Protein AF-A0A7C1RCV5-F1 (afdb_monomer_lite)

pLDDT: mean 73.33, std 17.24, range [46.25, 96.81]

Sequence (145 aa):
MVYKKYIKRGGKLYGPYYYKSIKQNGKVITEYVGPCKETKSMKKKSSLKKFFKTFFISLPIIVLVIALFSLPLNQINEKQDNQNSNLGLIINNLKKKIIKVEVLGLDITQFWEQKPPEDRVIDTLVEQCTVAYYQGCGGAEAILD

Secondary structure (DSSP, 8-state):
-EEEEEEEETTEEEEEEEEEEEEETTEEEEEE------TT------THHHHHHHHHHHHHHHHHHHHHHTS--TTSSTTSHHHHHHHHHHHHHHHHHHHHHHTTT--GGGGS-----SSSSHHHHHHHHHHHHHSS---------

Structure (mmCIF, N/CA/C/O backbone):
data_AF-A0A7C1RCV5-F1
#
_entry.id   AF-A0A7C1RCV5-F1
#
loop_
_atom_site.group_PDB
_atom_site.id
_atom_site.type_symbol
_atom_site.label_atom_id
_atom_site.label_alt_id
_atom_site.label_comp_id
_atom_site.label_asym_id
_atom_site.label_entity_id
_atom_site.label_seq_id
_atom_site.pdbx_PDB_ins_code
_atom_site.Cartn_x
_atom_site.Cartn_y
_atom_site.Cartn_z
_atom_site.occupancy
_atom_site.B_iso_or_equiv
_atom_site.auth_seq_id
_atom_site.auth_comp_id
_atom_site.auth_asym_id
_atom_site.auth_atom_id
_atom_site.pdbx_PDB_model_num
ATOM 1 N N . MET A 1 1 ? -8.242 -5.953 33.760 1.00 84.69 1 MET A N 1
ATOM 2 C CA . MET A 1 1 ? -7.862 -5.902 32.331 1.00 84.69 1 MET A CA 1
ATOM 3 C C . MET A 1 1 ? -9.005 -5.285 31.534 1.00 84.69 1 MET A C 1
ATOM 5 O O . MET A 1 1 ? -10.156 -5.586 31.840 1.00 84.69 1 MET A O 1
ATOM 9 N N . VAL A 1 2 ? -8.701 -4.400 30.582 1.00 89.31 2 VAL A N 1
ATOM 10 C CA . VAL A 1 2 ? -9.689 -3.819 29.655 1.00 89.31 2 VAL A CA 1
ATOM 11 C C . VAL A 1 2 ? -9.604 -4.576 28.333 1.00 89.31 2 VAL A C 1
ATOM 13 O O . VAL A 1 2 ? -8.499 -4.834 27.861 1.00 89.31 2 VAL A O 1
ATOM 16 N N . TYR A 1 3 ? -10.738 -4.939 27.739 1.00 91.12 3 TYR A N 1
ATOM 17 C CA . TYR A 1 3 ? -10.786 -5.644 26.457 1.00 91.12 3 TYR A CA 1
ATOM 18 C C . TYR A 1 3 ? -11.753 -4.972 25.479 1.00 91.12 3 TYR A C 1
ATOM 20 O O . TYR A 1 3 ? -12.715 -4.311 25.881 1.00 91.12 3 TYR A O 1
ATOM 28 N N . LYS A 1 4 ? -11.475 -5.138 24.179 1.00 92.25 4 LYS A N 1
ATOM 29 C CA . LYS A 1 4 ? -12.319 -4.625 23.094 1.00 92.25 4 LYS A CA 1
ATOM 30 C C . LYS A 1 4 ? -13.428 -5.624 22.791 1.00 92.25 4 LYS A C 1
ATOM 32 O O . LYS A 1 4 ? -13.167 -6.812 22.621 1.00 92.25 4 LYS A O 1
ATOM 37 N N . LYS A 1 5 ? -14.652 -5.131 22.655 1.00 92.00 5 LYS A N 1
ATOM 38 C CA . LYS A 1 5 ? -15.814 -5.897 22.210 1.00 92.00 5 LYS A CA 1
ATOM 39 C C . LYS A 1 5 ? -16.391 -5.251 20.958 1.00 92.00 5 LYS A C 1
ATOM 41 O O . LYS A 1 5 ? -16.586 -4.037 20.914 1.00 92.00 5 LYS A O 1
ATOM 46 N N . TYR A 1 6 ? -16.680 -6.073 19.958 1.00 93.62 6 TYR A N 1
ATOM 47 C CA . TYR A 1 6 ? -17.400 -5.669 18.756 1.00 93.62 6 TYR A CA 1
ATOM 48 C C . TYR A 1 6 ? -18.761 -6.352 18.736 1.00 93.62 6 TYR A C 1
ATOM 50 O O . TYR A 1 6 ? -18.897 -7.495 19.173 1.00 93.62 6 TYR A O 1
ATOM 58 N N . ILE A 1 7 ? -19.772 -5.651 18.240 1.00 93.25 7 ILE A N 1
ATOM 59 C CA . ILE A 1 7 ? -21.150 -6.133 18.196 1.00 93.25 7 ILE A CA 1
ATOM 60 C C . ILE A 1 7 ? -21.607 -6.109 16.741 1.00 93.25 7 ILE A C 1
ATOM 62 O O . ILE A 1 7 ? -21.482 -5.087 16.073 1.00 93.25 7 ILE A O 1
ATOM 66 N N . LYS A 1 8 ? -22.149 -7.222 16.240 1.00 95.81 8 LYS A N 1
ATOM 67 C CA . LYS A 1 8 ? -22.782 -7.272 14.915 1.00 95.81 8 LYS A CA 1
ATOM 68 C C . LYS A 1 8 ? -24.280 -7.004 15.055 1.00 95.81 8 LYS A C 1
ATOM 70 O O . LYS A 1 8 ? -24.942 -7.678 15.839 1.00 95.81 8 LYS A O 1
ATOM 75 N N . ARG A 1 9 ? -24.818 -6.037 14.308 1.00 95.06 9 ARG A N 1
ATOM 76 C CA . ARG A 1 9 ? -26.266 -5.761 14.220 1.00 95.06 9 ARG A CA 1
ATOM 77 C C . ARG A 1 9 ? -26.640 -5.503 12.764 1.00 95.06 9 ARG A C 1
ATOM 79 O O . ARG A 1 9 ? -25.971 -4.720 12.099 1.00 95.06 9 ARG A O 1
ATOM 86 N N . GLY A 1 10 ? -27.662 -6.188 12.250 1.00 94.38 10 GLY A N 1
ATOM 87 C CA . GLY A 1 10 ? -28.110 -6.019 10.857 1.00 94.38 10 GLY A CA 1
ATOM 88 C C . GLY A 1 10 ? -26.995 -6.197 9.816 1.00 94.38 10 GLY A C 1
ATOM 89 O O . GLY A 1 10 ? -26.899 -5.417 8.876 1.00 94.38 10 GLY A O 1
ATOM 90 N N . GLY A 1 11 ? -26.076 -7.143 10.039 1.00 96.00 11 GLY A N 1
ATOM 91 C CA . GLY A 1 11 ? -24.938 -7.398 9.144 1.00 96.00 11 GLY A CA 1
ATOM 92 C C . GLY A 1 11 ? -23.765 -6.410 9.248 1.00 96.00 11 GLY A C 1
ATOM 93 O O . GLY A 1 11 ? -22.720 -6.658 8.653 1.00 96.00 11 GLY A O 1
ATOM 94 N N . LYS A 1 12 ? -23.875 -5.328 10.031 1.00 93.75 12 LYS A N 1
ATOM 95 C CA . LYS A 1 12 ? -22.796 -4.344 10.231 1.00 93.75 12 LYS A CA 1
ATOM 96 C C . LYS A 1 12 ? -22.076 -4.565 11.565 1.00 93.75 12 LYS A C 1
ATOM 98 O O . LYS A 1 12 ? -22.702 -4.930 12.562 1.00 93.75 12 LYS A O 1
ATOM 103 N N . LEU A 1 13 ? -20.756 -4.356 11.581 1.00 92.38 13 LEU A N 1
ATOM 104 C CA . LEU A 1 13 ? -19.905 -4.454 12.774 1.00 92.38 13 LEU A CA 1
ATOM 105 C C . LEU A 1 13 ? -19.802 -3.084 13.465 1.00 92.38 13 LEU A C 1
ATOM 107 O O . LEU A 1 13 ? -19.378 -2.113 12.843 1.00 92.38 13 LEU A O 1
ATOM 111 N N . TYR A 1 14 ? -20.157 -3.020 14.748 1.00 90.19 14 TYR A N 1
ATOM 112 C CA . TYR A 1 14 ? -20.124 -1.821 15.590 1.00 90.19 14 TYR A CA 1
ATOM 113 C C . TYR A 1 14 ? -19.103 -1.983 16.722 1.00 90.19 14 TYR A C 1
ATOM 115 O O . TYR A 1 14 ? -18.988 -3.057 17.317 1.00 90.19 14 TYR A O 1
ATOM 123 N N . GLY A 1 15 ? -18.371 -0.914 17.032 1.00 86.75 15 GLY A N 1
ATOM 124 C CA . GLY A 1 15 ? -17.299 -0.894 18.031 1.00 86.75 15 GLY A CA 1
ATOM 125 C C . GLY A 1 15 ? -16.067 -0.134 17.522 1.00 86.75 15 GLY A C 1
ATOM 126 O O . GLY A 1 15 ? -16.138 0.475 16.451 1.00 86.75 15 GLY A O 1
ATOM 127 N N . PRO A 1 16 ? -14.936 -0.169 18.248 1.00 90.62 16 PRO A N 1
ATOM 128 C CA . PRO A 1 16 ? -14.674 -0.950 19.464 1.00 90.62 16 PRO A CA 1
ATOM 129 C C . PRO A 1 16 ? -15.337 -0.374 20.727 1.00 90.62 16 PRO A C 1
ATOM 131 O O . PRO A 1 16 ? -15.259 0.823 20.989 1.00 90.62 16 PRO A O 1
ATOM 134 N N . TYR A 1 17 ? -15.945 -1.243 21.540 1.00 91.56 17 TYR A N 1
ATOM 135 C CA . TYR A 1 17 ? -16.390 -0.915 22.900 1.00 91.56 17 TYR A CA 1
ATOM 136 C C . TYR A 1 17 ? -15.389 -1.454 23.920 1.00 91.56 17 TYR A C 1
ATOM 138 O O . TYR A 1 17 ? -14.929 -2.588 23.783 1.00 91.56 17 TYR A O 1
ATOM 146 N N . TYR A 1 18 ? -15.081 -0.677 24.955 1.00 92.31 18 TYR A N 1
ATOM 147 C CA . TYR A 1 18 ? -14.127 -1.071 25.991 1.00 92.31 18 TYR A CA 1
ATOM 148 C C . TYR A 1 18 ? -14.871 -1.509 27.238 1.00 92.31 18 TYR A C 1
ATOM 150 O O . TYR A 1 18 ? -15.665 -0.751 27.794 1.00 92.31 18 TYR A O 1
ATOM 158 N N . TYR A 1 19 ? -14.587 -2.728 27.680 1.00 94.12 19 TYR A N 1
ATOM 159 C CA . TYR A 1 19 ? -15.125 -3.278 28.916 1.00 94.12 19 TYR A CA 1
ATOM 160 C C . TYR A 1 19 ? -13.993 -3.629 29.870 1.00 94.12 19 TYR A C 1
ATOM 162 O O . TYR A 1 19 ? -12.938 -4.102 29.445 1.00 94.12 19 TYR A O 1
ATOM 170 N N . LYS A 1 20 ? -14.220 -3.415 31.165 1.00 94.44 20 LYS A N 1
ATOM 171 C CA . LYS A 1 20 ? -13.308 -3.791 32.246 1.00 94.44 20 LYS A CA 1
ATOM 172 C C . LYS A 1 20 ? -13.993 -4.794 33.159 1.00 94.44 20 LYS A C 1
ATOM 174 O O . LYS A 1 20 ? -15.149 -4.613 33.527 1.00 94.44 20 LYS A O 1
ATOM 179 N N . SER A 1 21 ? -13.265 -5.835 33.541 1.00 94.94 21 SER A N 1
ATOM 180 C CA . SER A 1 21 ? -13.721 -6.803 34.543 1.00 94.94 21 SER A CA 1
ATOM 181 C C . SER A 1 21 ? -13.265 -6.352 35.933 1.00 94.94 21 SER A C 1
ATOM 183 O O . SER A 1 21 ? -12.066 -6.130 36.134 1.00 94.94 21 SER A O 1
ATOM 185 N N . ILE A 1 22 ? -14.203 -6.211 36.872 1.00 94.88 22 ILE A N 1
ATOM 186 C CA . ILE A 1 22 ? -13.969 -5.777 38.260 1.00 94.88 22 ILE A CA 1
ATOM 187 C C . ILE A 1 22 ? -14.605 -6.802 39.205 1.00 94.88 22 ILE A C 1
ATOM 189 O O . ILE A 1 22 ? -15.684 -7.316 38.920 1.00 94.88 22 ILE A O 1
ATOM 193 N N . LYS A 1 23 ? -13.939 -7.130 40.318 1.00 96.00 23 LYS A N 1
ATOM 194 C CA . LYS A 1 23 ? -14.501 -7.985 41.373 1.00 96.00 23 LYS A CA 1
ATOM 195 C C . LYS A 1 23 ? -15.047 -7.091 42.485 1.00 96.00 23 LYS A C 1
ATOM 197 O O . LYS A 1 23 ? -14.272 -6.382 43.117 1.00 96.00 23 LYS A O 1
ATOM 202 N N . GLN A 1 24 ? -16.354 -7.128 42.718 1.00 94.94 24 GLN A N 1
ATOM 203 C CA . GLN A 1 24 ? -17.027 -6.373 43.776 1.00 94.94 24 GLN A CA 1
ATOM 204 C C . GLN A 1 24 ? -17.891 -7.343 44.585 1.00 94.94 24 GLN A C 1
ATOM 206 O O . GLN A 1 24 ? -18.675 -8.099 44.014 1.00 94.94 24 GLN A O 1
ATOM 211 N N . ASN A 1 25 ? -17.709 -7.370 45.908 1.00 95.75 25 ASN A N 1
ATOM 212 C CA . ASN A 1 25 ? -18.448 -8.251 46.826 1.00 95.75 25 ASN A CA 1
ATOM 213 C C . ASN A 1 25 ? -18.401 -9.741 46.426 1.00 95.75 25 ASN A C 1
ATOM 215 O O . ASN A 1 25 ? -19.415 -10.430 46.405 1.00 95.75 25 ASN A O 1
ATOM 219 N N . GLY A 1 26 ? -17.227 -10.234 46.020 1.00 96.69 26 GLY A N 1
ATOM 220 C CA . GLY A 1 26 ? -17.046 -11.631 45.599 1.00 96.69 26 GLY A CA 1
ATOM 221 C C . GLY A 1 26 ? -17.539 -11.959 44.184 1.00 96.69 26 GLY A C 1
ATOM 222 O O . GLY A 1 26 ? -17.164 -13.002 43.653 1.00 96.69 26 GLY A O 1
ATOM 223 N N . LYS A 1 27 ? -18.283 -11.060 43.527 1.00 95.19 27 LYS A N 1
ATOM 224 C CA . LYS A 1 27 ? -18.819 -11.245 42.172 1.00 95.19 27 LYS A CA 1
ATOM 225 C C . LYS A 1 27 ? -17.976 -10.511 41.128 1.00 95.19 27 LYS A C 1
ATOM 227 O O . LYS A 1 27 ? -17.524 -9.392 41.359 1.00 95.19 27 LYS A O 1
ATOM 232 N N . VAL A 1 28 ? -17.771 -11.130 39.965 1.00 95.62 28 VAL A N 1
ATOM 233 C CA . VAL A 1 28 ? -17.122 -10.486 38.810 1.00 95.62 28 VAL A CA 1
ATOM 234 C C . VAL A 1 28 ? -18.180 -9.756 37.984 1.00 95.62 28 VAL A C 1
ATOM 236 O O . VAL A 1 28 ? -19.167 -10.358 37.567 1.00 95.62 28 VAL A O 1
ATOM 239 N N . ILE A 1 29 ? -17.972 -8.462 37.751 1.00 95.69 29 ILE A N 1
ATOM 240 C CA . ILE A 1 29 ? -18.868 -7.575 37.004 1.00 95.69 29 ILE A CA 1
ATOM 241 C C . ILE A 1 29 ? -18.092 -6.969 35.829 1.00 95.69 29 ILE A C 1
ATOM 243 O O . ILE A 1 29 ? -16.905 -6.656 35.945 1.00 95.69 29 ILE A O 1
ATOM 247 N N . THR A 1 30 ? -18.756 -6.821 34.682 1.00 94.12 30 THR A N 1
ATOM 248 C CA . THR A 1 30 ? -18.215 -6.124 33.509 1.00 94.12 30 THR A CA 1
ATOM 249 C C . THR A 1 30 ? -18.760 -4.706 33.440 1.00 94.12 30 THR A C 1
ATOM 251 O O . THR A 1 30 ? -19.965 -4.519 33.283 1.00 94.12 30 THR A O 1
ATOM 254 N N . GLU A 1 31 ? -17.875 -3.722 33.497 1.00 94.69 31 GLU A N 1
ATOM 255 C CA . GLU A 1 31 ? -18.213 -2.304 33.414 1.00 94.69 31 GLU A CA 1
ATOM 256 C C . GLU A 1 31 ? -17.811 -1.739 32.048 1.00 94.69 31 GLU A C 1
ATOM 258 O O . GLU A 1 31 ? -16.739 -2.059 31.523 1.00 94.69 31 GLU A O 1
ATOM 263 N N . TYR A 1 32 ? -18.675 -0.912 31.456 1.00 93.81 32 TYR A N 1
ATOM 264 C CA . TYR A 1 32 ? -18.357 -0.184 30.230 1.00 93.81 32 TYR A CA 1
ATOM 265 C C . TYR A 1 32 ? -17.502 1.038 30.563 1.00 93.81 32 TYR A C 1
ATOM 267 O O . TYR A 1 32 ? -17.927 1.917 31.302 1.00 93.81 32 TYR A O 1
ATOM 275 N N . VAL A 1 33 ? -16.305 1.107 29.983 1.00 89.44 33 VAL A N 1
ATOM 276 C CA . VAL A 1 33 ? -15.285 2.114 30.332 1.00 89.44 33 VAL A CA 1
ATOM 277 C C . VAL A 1 33 ? -15.385 3.368 29.449 1.00 89.44 33 VAL A C 1
ATOM 279 O O . VAL A 1 33 ? -14.524 4.242 29.484 1.00 89.44 33 VAL A 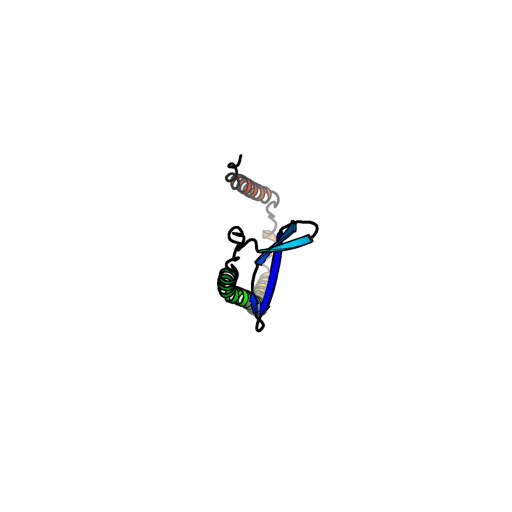O 1
ATOM 282 N N . GLY A 1 34 ? -16.427 3.461 28.621 1.00 85.88 34 GLY A N 1
ATOM 283 C CA . GLY A 1 34 ? -16.562 4.522 27.632 1.00 85.88 34 GLY A CA 1
ATOM 284 C C . GLY A 1 34 ? -15.727 4.283 26.369 1.00 85.88 34 GLY A C 1
ATOM 285 O O . GLY A 1 34 ? -15.027 3.271 26.233 1.00 85.88 34 GLY A O 1
ATOM 286 N N . PRO A 1 35 ? -15.808 5.210 25.401 1.00 79.62 35 PRO A N 1
ATOM 287 C CA . PRO A 1 35 ? -14.897 5.219 24.274 1.00 79.62 35 PRO A CA 1
ATOM 288 C C . PRO A 1 35 ? -13.504 5.532 24.814 1.00 79.62 35 PRO A C 1
ATOM 290 O O . PRO A 1 35 ? -13.216 6.663 25.212 1.00 79.62 35 PRO A O 1
ATOM 293 N N . CYS A 1 36 ? -12.621 4.534 24.833 1.00 68.44 36 CYS A N 1
ATOM 294 C CA . CYS A 1 36 ? -11.212 4.813 25.033 1.00 68.44 36 CYS A CA 1
ATOM 295 C C . CYS A 1 36 ? -10.833 5.792 23.918 1.00 68.44 36 CYS A C 1
ATOM 297 O O . CYS A 1 36 ? -11.098 5.509 22.745 1.00 68.44 36 CYS A O 1
ATOM 299 N N . LYS A 1 37 ? -10.274 6.959 24.269 1.00 63.47 37 LYS A N 1
ATOM 300 C CA . LYS A 1 37 ? -9.601 7.832 23.302 1.00 63.47 37 LYS A CA 1
ATOM 301 C C . LYS A 1 37 ? -8.396 7.046 22.797 1.00 63.47 37 LYS A C 1
ATOM 303 O O . LYS A 1 37 ? -7.275 7.271 23.235 1.00 63.47 37 LYS A O 1
ATOM 308 N N . GLU A 1 38 ? -8.633 6.059 21.939 1.00 58.78 38 GLU A N 1
ATOM 309 C CA . GLU A 1 38 ? -7.583 5.456 21.152 1.00 58.78 38 GLU A CA 1
ATOM 310 C C . GLU A 1 38 ? -6.949 6.613 20.414 1.00 58.78 38 GLU A C 1
ATOM 312 O O . GLU A 1 38 ? -7.602 7.300 19.626 1.00 58.78 38 GLU A O 1
ATOM 317 N N . THR A 1 39 ? -5.704 6.868 20.792 1.00 51.53 39 THR A N 1
ATOM 318 C CA . THR A 1 39 ? -4.718 7.706 20.136 1.00 51.53 39 THR A CA 1
ATOM 319 C C . THR A 1 39 ? -4.907 7.622 18.637 1.00 51.53 39 THR A C 1
ATOM 321 O O . THR A 1 39 ? -4.354 6.720 18.024 1.00 51.53 39 THR A O 1
ATOM 324 N N . LYS A 1 40 ? -5.763 8.513 18.098 1.00 52.88 40 LYS A N 1
ATOM 325 C CA . LYS A 1 40 ? -6.197 8.617 16.697 1.00 52.88 40 LYS A CA 1
ATOM 326 C C . LYS A 1 40 ? -5.736 7.396 15.922 1.00 52.88 40 LYS A C 1
ATOM 328 O O . LYS A 1 40 ? -4.740 7.502 15.204 1.00 52.88 40 LYS A O 1
ATOM 333 N N . SER A 1 41 ? -6.367 6.239 16.181 1.00 49.75 41 SER A N 1
ATOM 334 C CA . SER A 1 41 ? -5.966 4.993 15.537 1.00 49.75 41 SER A CA 1
ATOM 335 C C . SER A 1 41 ? -5.898 5.338 14.072 1.00 49.75 41 SER A C 1
ATOM 337 O O . SER A 1 41 ? -6.854 5.897 13.523 1.00 49.75 41 SER A O 1
ATOM 339 N N . MET A 1 42 ? -4.681 5.242 13.536 1.00 51.81 42 MET A N 1
ATOM 340 C CA . MET A 1 42 ? -4.340 5.793 12.245 1.00 51.81 42 MET A CA 1
ATOM 341 C C . MET A 1 42 ? -5.353 5.197 11.282 1.00 51.81 42 MET A C 1
ATOM 343 O O . MET A 1 42 ? -5.219 4.048 10.866 1.00 51.81 42 MET A O 1
ATOM 347 N N . LYS A 1 43 ? -6.401 5.959 10.940 1.00 54.25 43 LYS A N 1
ATOM 348 C CA . LYS A 1 43 ? -7.117 5.775 9.693 1.00 54.25 43 LYS A CA 1
ATOM 349 C C . LYS A 1 43 ? -5.986 5.939 8.711 1.00 54.25 43 LYS A C 1
ATOM 351 O O . LYS A 1 43 ? -5.575 7.070 8.452 1.00 54.25 43 LYS A O 1
ATOM 356 N N . LYS A 1 44 ? -5.387 4.815 8.315 1.00 55.97 44 LYS A N 1
ATOM 357 C CA . LYS A 1 44 ? -4.321 4.716 7.335 1.00 55.97 44 LYS A CA 1
ATOM 358 C C . LYS A 1 44 ? -5.010 5.242 6.089 1.00 55.97 44 LYS A C 1
ATOM 360 O O . LYS A 1 44 ? -5.702 4.500 5.402 1.00 55.97 44 LYS A O 1
ATOM 365 N N . LYS A 1 45 ? -5.015 6.575 5.947 1.00 56.44 45 LYS A N 1
ATOM 366 C CA . LYS A 1 45 ? -5.682 7.325 4.888 1.00 56.44 45 LYS A CA 1
ATOM 367 C C . LYS A 1 45 ? -5.048 6.742 3.654 1.00 56.44 45 LYS A C 1
ATOM 369 O O . LYS A 1 45 ? -3.858 6.944 3.434 1.00 56.44 45 LYS A O 1
ATOM 374 N N . SER A 1 46 ? -5.814 5.881 3.003 1.00 58.97 46 SER A N 1
ATOM 375 C CA . SER A 1 46 ? -5.316 4.847 2.118 1.00 58.97 46 SER A CA 1
ATOM 376 C C . SER A 1 46 ? -4.397 5.484 1.083 1.00 58.97 46 SER A C 1
ATOM 378 O O . SER A 1 46 ? -4.861 6.121 0.132 1.00 58.97 46 SER A O 1
ATOM 380 N N . SER A 1 47 ? -3.088 5.315 1.280 1.00 61.62 47 SER A N 1
ATOM 381 C CA . SER A 1 47 ? -2.048 5.739 0.341 1.00 61.62 47 SER A CA 1
ATOM 382 C C . SER A 1 47 ? -2.203 5.053 -1.019 1.00 61.62 47 SER A C 1
ATOM 384 O O . SER A 1 47 ? -1.611 5.497 -1.995 1.00 61.62 47 SER A O 1
ATOM 386 N N . LEU A 1 48 ? -3.085 4.051 -1.107 1.00 67.75 48 LEU A N 1
ATOM 387 C CA . LEU A 1 48 ? -3.594 3.444 -2.332 1.00 67.75 48 LEU A CA 1
ATOM 388 C C . LEU A 1 48 ? -3.974 4.469 -3.406 1.00 67.75 48 LEU A C 1
ATOM 390 O O . LEU A 1 48 ? -3.598 4.280 -4.554 1.00 67.75 48 LEU A O 1
ATOM 394 N N . LYS A 1 49 ? -4.619 5.598 -3.068 1.00 71.06 49 LYS A N 1
ATOM 395 C CA . LYS A 1 49 ? -4.961 6.612 -4.090 1.00 71.06 49 LYS A CA 1
ATOM 396 C C . LYS A 1 49 ? -3.728 7.239 -4.754 1.00 71.06 49 LYS A C 1
ATOM 398 O O . LYS A 1 49 ? -3.792 7.598 -5.925 1.00 71.06 49 LYS A O 1
ATOM 403 N N . LYS A 1 50 ? -2.611 7.361 -4.027 1.00 76.31 50 LYS A N 1
ATOM 404 C CA . LYS A 1 50 ? -1.343 7.843 -4.596 1.00 76.31 50 LYS A CA 1
ATOM 405 C C . LYS A 1 50 ? -0.688 6.765 -5.462 1.00 76.31 50 LYS A C 1
ATOM 407 O O . LYS A 1 50 ? -0.188 7.090 -6.529 1.00 76.31 50 LYS A O 1
ATOM 412 N N . PHE A 1 51 ? -0.781 5.506 -5.035 1.00 76.94 51 PHE A N 1
ATOM 413 C CA . PHE A 1 51 ? -0.230 4.354 -5.752 1.00 76.94 51 PHE A CA 1
ATOM 414 C C . PHE A 1 51 ? -0.910 4.122 -7.111 1.00 76.94 51 PHE A C 1
ATOM 416 O O . PHE A 1 51 ? -0.236 3.890 -8.110 1.00 76.94 51 PHE A O 1
ATOM 423 N N . PHE A 1 52 ? -2.238 4.273 -7.187 1.00 81.06 52 PHE A N 1
ATOM 424 C CA . PHE A 1 52 ? -2.951 4.177 -8.464 1.00 81.06 52 PHE A CA 1
ATOM 425 C C . PHE A 1 52 ? -2.576 5.315 -9.424 1.00 81.06 52 PHE A C 1
ATOM 427 O O . PHE A 1 52 ? -2.397 5.066 -10.611 1.00 81.06 52 PHE A O 1
ATOM 434 N N . LYS A 1 53 ? -2.381 6.549 -8.932 1.00 85.00 53 LYS A N 1
ATOM 435 C CA . LYS A 1 53 ? -2.022 7.689 -9.794 1.00 85.00 53 LYS A CA 1
ATOM 436 C C . LYS A 1 53 ? -0.665 7.500 -10.483 1.00 85.00 53 LYS A C 1
ATOM 438 O O . LYS A 1 53 ? -0.542 7.825 -11.657 1.00 85.00 53 LYS A O 1
ATOM 443 N N . THR A 1 54 ? 0.333 6.966 -9.777 1.00 84.31 54 THR A N 1
ATOM 444 C CA . THR A 1 54 ? 1.656 6.691 -10.362 1.00 84.31 54 THR A CA 1
ATOM 445 C C . THR A 1 54 ? 1.622 5.518 -11.340 1.00 84.31 54 THR A C 1
ATOM 447 O O . THR A 1 54 ? 2.290 5.571 -12.366 1.00 84.31 54 THR A O 1
ATOM 450 N N . PHE A 1 55 ? 0.796 4.503 -11.073 1.00 88.38 55 PHE A N 1
ATOM 451 C CA . PHE A 1 55 ? 0.695 3.306 -11.913 1.00 88.38 55 PHE A CA 1
ATOM 452 C C . PHE A 1 55 ? 0.103 3.591 -13.305 1.00 88.38 55 PHE A C 1
ATOM 454 O O . PHE A 1 55 ? 0.595 3.076 -14.306 1.00 88.38 55 PHE A O 1
ATOM 461 N N . PHE A 1 56 ? -0.910 4.461 -13.397 1.00 90.44 56 PHE A N 1
ATOM 462 C CA . PHE A 1 56 ? -1.496 4.844 -14.690 1.00 90.44 56 PHE A CA 1
ATOM 463 C C . PHE A 1 56 ? -0.558 5.694 -15.558 1.00 90.44 56 PHE A C 1
ATOM 465 O O . PHE A 1 56 ? -0.661 5.650 -16.780 1.00 90.44 56 PHE A O 1
ATOM 472 N N . ILE A 1 57 ? 0.369 6.437 -14.946 1.00 92.88 57 ILE A N 1
ATOM 473 C CA . ILE A 1 57 ? 1.355 7.248 -15.676 1.00 92.88 57 ILE A CA 1
ATOM 474 C C . ILE A 1 57 ? 2.477 6.368 -16.246 1.00 92.88 57 ILE A C 1
ATOM 476 O O . ILE A 1 57 ? 2.953 6.627 -17.347 1.00 92.88 57 ILE A O 1
ATOM 480 N N . SER A 1 58 ? 2.888 5.313 -15.534 1.00 91.94 58 SER A N 1
ATOM 481 C CA . SER A 1 58 ? 3.982 4.436 -15.976 1.00 91.94 58 SER A CA 1
ATOM 482 C C . SER A 1 58 ? 3.562 3.381 -17.006 1.00 91.94 58 SER A C 1
ATOM 484 O O . SER A 1 58 ? 4.394 2.936 -17.793 1.00 91.94 58 SER A O 1
ATOM 486 N N . LEU A 1 59 ? 2.287 2.979 -17.028 1.00 95.06 59 LEU A N 1
ATOM 487 C CA . LEU A 1 59 ? 1.765 1.951 -17.937 1.00 95.06 59 LEU A CA 1
ATOM 488 C C . LEU A 1 59 ? 2.046 2.216 -19.438 1.00 95.06 59 LEU A C 1
ATOM 490 O O . LEU A 1 59 ? 2.560 1.307 -20.090 1.00 95.06 59 LEU A O 1
ATOM 494 N N . PRO A 1 60 ? 1.781 3.413 -20.012 1.00 95.00 60 PRO A N 1
ATOM 495 C CA . PRO A 1 60 ? 2.040 3.656 -21.435 1.00 95.00 60 PRO A CA 1
ATOM 496 C C . PRO A 1 60 ? 3.532 3.616 -21.783 1.00 95.00 60 PRO A C 1
ATOM 498 O O . PRO A 1 60 ? 3.896 3.159 -22.862 1.00 95.00 60 PRO A O 1
ATOM 501 N N . ILE A 1 61 ? 4.399 4.038 -20.857 1.00 96.19 61 ILE A N 1
ATOM 502 C CA . ILE A 1 61 ? 5.855 4.025 -21.047 1.00 96.19 61 ILE A CA 1
ATOM 503 C C . ILE A 1 61 ? 6.354 2.580 -21.153 1.00 96.19 61 ILE A C 1
ATOM 505 O O . ILE A 1 61 ? 7.127 2.258 -22.048 1.00 96.19 61 ILE A O 1
ATOM 509 N N . ILE A 1 62 ? 5.865 1.692 -20.285 1.00 96.62 62 ILE A N 1
ATOM 510 C CA . ILE A 1 62 ? 6.231 0.270 -20.303 1.00 96.62 62 ILE A CA 1
ATOM 511 C C . ILE A 1 62 ? 5.775 -0.400 -21.605 1.00 96.62 62 ILE A C 1
ATOM 513 O O . ILE A 1 62 ? 6.552 -1.127 -22.221 1.00 96.62 62 ILE A O 1
ATOM 517 N N . VAL A 1 63 ? 4.548 -0.125 -22.059 1.00 96.81 63 VAL A N 1
ATOM 518 C CA . VAL A 1 63 ? 4.033 -0.660 -23.332 1.00 96.81 63 VAL A CA 1
ATOM 519 C C . VAL A 1 63 ? 4.873 -0.174 -24.515 1.00 96.81 63 VAL A C 1
ATOM 521 O O . VAL A 1 63 ? 5.191 -0.968 -25.397 1.00 96.81 63 VAL A O 1
ATOM 524 N N . LEU A 1 64 ? 5.286 1.097 -24.514 1.00 96.00 64 LEU A N 1
ATOM 525 C CA . LEU A 1 64 ? 6.139 1.659 -25.560 1.00 96.00 64 LEU A CA 1
ATOM 526 C C . LEU A 1 64 ? 7.510 0.968 -25.607 1.00 96.00 64 LEU A C 1
ATOM 528 O O . LEU A 1 64 ? 7.972 0.603 -26.683 1.00 96.00 64 LEU A O 1
ATOM 532 N N . VAL A 1 65 ? 8.139 0.737 -24.452 1.00 96.44 65 VAL A N 1
ATOM 533 C CA . VAL A 1 65 ? 9.435 0.041 -24.376 1.00 96.44 65 VAL A CA 1
ATOM 534 C C . VAL A 1 65 ? 9.319 -1.390 -24.904 1.00 96.44 65 VAL A C 1
ATOM 536 O O . VAL A 1 65 ? 10.142 -1.810 -25.711 1.00 96.44 65 VAL A O 1
ATOM 539 N N . ILE A 1 66 ? 8.272 -2.124 -24.517 1.00 96.25 66 ILE A N 1
ATOM 540 C CA . ILE A 1 66 ? 8.033 -3.488 -25.015 1.00 96.25 66 ILE A CA 1
ATOM 541 C C . ILE A 1 66 ? 7.796 -3.482 -26.531 1.00 96.25 66 ILE A C 1
ATOM 543 O O . ILE A 1 66 ? 8.332 -4.335 -27.238 1.00 96.25 66 ILE A O 1
ATOM 547 N N . ALA A 1 67 ? 7.037 -2.511 -27.046 1.00 95.44 67 ALA A N 1
ATOM 548 C CA . ALA A 1 67 ? 6.787 -2.374 -28.478 1.00 95.44 67 ALA A CA 1
ATOM 549 C C . ALA A 1 67 ? 8.079 -2.101 -29.264 1.00 95.44 67 ALA A C 1
ATOM 551 O O . ALA A 1 67 ? 8.295 -2.724 -30.299 1.00 95.44 67 ALA A O 1
ATOM 552 N N . LEU A 1 68 ? 8.963 -1.240 -28.747 1.00 92.25 68 LEU A N 1
ATOM 553 C CA . LEU A 1 68 ? 10.264 -0.948 -29.359 1.00 92.25 68 LEU A CA 1
ATOM 554 C C . LEU A 1 68 ? 11.179 -2.178 -29.399 1.00 92.25 68 LEU A C 1
ATOM 556 O O . LEU A 1 68 ? 11.848 -2.403 -30.402 1.00 92.25 68 LEU A O 1
ATOM 560 N N . PHE A 1 69 ? 11.171 -3.000 -28.347 1.00 92.88 69 PHE A N 1
ATOM 561 C CA . PHE A 1 69 ? 11.926 -4.258 -28.309 1.00 92.88 69 PHE A CA 1
ATOM 562 C C . PHE A 1 69 ? 11.331 -5.362 -29.189 1.00 92.88 69 PHE A C 1
ATOM 564 O O . PHE A 1 69 ? 12.048 -6.267 -29.606 1.00 92.88 69 PHE A O 1
ATOM 571 N N . SER A 1 70 ? 10.029 -5.301 -29.467 1.00 91.75 70 SER A N 1
ATOM 572 C CA . SER A 1 70 ? 9.338 -6.294 -30.296 1.00 91.75 70 SER A CA 1
ATOM 573 C C . SER A 1 70 ? 9.530 -6.058 -31.794 1.00 91.75 70 SER A C 1
ATOM 575 O O . SER A 1 70 ? 9.131 -6.906 -32.592 1.00 91.75 70 SER A O 1
ATOM 577 N N . LEU A 1 71 ? 10.118 -4.925 -32.199 1.00 87.38 71 LEU A N 1
ATOM 578 C CA . LEU A 1 71 ? 10.431 -4.680 -33.601 1.00 87.38 71 LEU A CA 1
ATOM 579 C C . LEU A 1 71 ? 11.564 -5.624 -34.030 1.00 87.38 71 LEU A C 1
ATOM 581 O O . LEU A 1 71 ? 12.672 -5.533 -33.496 1.00 87.38 71 LEU A O 1
ATOM 585 N N . PRO A 1 72 ? 11.323 -6.537 -34.988 1.00 79.31 72 PRO A N 1
ATOM 586 C CA . PRO A 1 72 ? 12.368 -7.419 -35.471 1.00 79.31 72 PRO A CA 1
ATOM 587 C C . PRO A 1 72 ? 13.443 -6.569 -36.152 1.00 79.31 72 PRO A C 1
ATOM 589 O O . PRO A 1 72 ? 13.178 -5.911 -37.158 1.00 79.31 72 PRO A O 1
ATOM 592 N N . LEU A 1 73 ? 14.676 -6.622 -35.641 1.00 73.12 73 LEU A N 1
ATOM 593 C CA . LEU A 1 73 ? 15.874 -5.979 -36.213 1.00 73.12 73 LEU A CA 1
ATOM 594 C C . LEU A 1 73 ? 16.295 -6.577 -37.574 1.00 73.12 73 LEU A C 1
ATOM 596 O O . LEU A 1 73 ? 17.448 -6.489 -37.985 1.00 73.12 73 LEU A O 1
ATOM 600 N N . ASN A 1 74 ? 15.368 -7.203 -38.293 1.00 66.69 74 ASN A N 1
ATOM 601 C CA . ASN A 1 74 ? 15.660 -8.086 -39.410 1.00 66.69 74 ASN A CA 1
ATOM 602 C C . ASN A 1 74 ? 15.760 -7.365 -40.766 1.00 66.69 74 ASN A C 1
ATOM 604 O O . ASN A 1 74 ? 15.717 -8.017 -41.800 1.00 66.69 74 ASN A O 1
ATOM 608 N N . GLN A 1 75 ? 15.873 -6.031 -40.784 1.00 67.00 75 GLN A N 1
ATOM 609 C CA . GLN A 1 75 ? 15.916 -5.239 -42.026 1.00 67.00 75 GLN A CA 1
ATOM 610 C C . GLN A 1 75 ? 17.265 -4.570 -42.325 1.00 67.00 75 GLN A C 1
ATOM 612 O O . GLN A 1 75 ? 17.385 -3.855 -43.315 1.00 67.00 75 GLN A O 1
ATOM 617 N N . ILE A 1 76 ? 18.301 -4.789 -41.510 1.00 66.94 76 ILE A N 1
ATOM 618 C CA . ILE A 1 76 ? 19.590 -4.099 -41.709 1.00 66.94 76 ILE A CA 1
ATOM 619 C C . ILE A 1 76 ? 20.521 -4.875 -42.664 1.00 66.94 76 ILE A C 1
ATOM 621 O O . ILE A 1 76 ? 21.425 -4.291 -43.255 1.00 66.94 76 ILE A O 1
ATOM 625 N N . ASN A 1 77 ? 20.268 -6.166 -42.900 1.00 60.75 77 ASN A N 1
ATOM 626 C CA . ASN A 1 77 ? 21.216 -7.021 -43.625 1.00 60.75 77 ASN A CA 1
ATOM 627 C C . ASN A 1 77 ? 21.051 -7.017 -45.155 1.00 60.75 77 ASN A C 1
ATOM 629 O O . ASN A 1 77 ? 21.980 -7.396 -45.853 1.00 60.75 77 ASN A O 1
ATOM 633 N N . GLU A 1 78 ? 19.928 -6.553 -45.708 1.00 67.06 78 GLU A N 1
ATOM 634 C CA . GLU A 1 78 ? 19.666 -6.703 -47.153 1.00 67.06 78 GLU A CA 1
ATOM 635 C C . GLU A 1 78 ? 20.358 -5.632 -48.022 1.00 67.06 78 GLU A C 1
ATOM 637 O O . GLU A 1 78 ? 20.523 -5.795 -49.229 1.00 67.06 78 GLU A O 1
ATOM 642 N N . LYS A 1 79 ? 20.817 -4.518 -47.433 1.00 58.53 79 LYS A N 1
ATOM 643 C CA . LYS A 1 79 ? 21.353 -3.388 -48.215 1.00 58.53 79 LYS A CA 1
ATOM 644 C C . LYS A 1 79 ? 22.867 -3.418 -48.456 1.00 58.53 79 LYS A C 1
ATOM 646 O O . LYS A 1 79 ? 23.341 -2.634 -49.278 1.00 58.53 79 LYS A O 1
ATOM 651 N N . GLN A 1 80 ? 23.625 -4.293 -47.788 1.00 59.41 80 GLN A N 1
ATOM 652 C CA . GLN A 1 80 ? 25.081 -4.378 -47.992 1.00 59.41 80 GLN A CA 1
ATOM 653 C C . GLN A 1 80 ? 25.490 -5.198 -49.223 1.00 59.41 80 GLN A C 1
ATOM 655 O O . GLN A 1 80 ? 26.517 -4.901 -49.835 1.00 59.41 80 GLN A O 1
ATOM 660 N N . ASP A 1 81 ? 24.662 -6.137 -49.681 1.00 58.56 81 ASP A N 1
ATOM 661 C CA . ASP A 1 81 ? 25.035 -7.009 -50.802 1.00 58.56 81 ASP A CA 1
ATOM 662 C C . ASP A 1 81 ? 25.086 -6.272 -52.151 1.00 58.56 81 ASP A C 1
ATOM 664 O O . ASP A 1 81 ? 25.853 -6.634 -53.045 1.00 58.56 81 ASP A O 1
ATOM 668 N N . ASN A 1 82 ? 24.347 -5.165 -52.285 1.00 59.59 82 ASN A N 1
ATOM 669 C CA . ASN A 1 82 ? 24.275 -4.414 -53.539 1.00 59.59 82 ASN A CA 1
ATOM 670 C C . ASN A 1 82 ? 25.413 -3.387 -53.725 1.00 59.59 82 ASN A C 1
ATOM 672 O O . ASN A 1 82 ? 25.643 -2.914 -54.837 1.00 59.59 82 ASN A O 1
ATOM 676 N N . GLN A 1 83 ? 26.158 -3.044 -52.666 1.00 59.97 83 GLN A N 1
ATOM 677 C CA . GLN A 1 83 ? 27.393 -2.254 -52.810 1.00 59.97 83 GLN A CA 1
ATOM 678 C C . GLN A 1 83 ? 28.615 -3.136 -53.104 1.00 59.97 83 GLN A C 1
ATOM 680 O O . GLN A 1 83 ? 29.509 -2.719 -53.843 1.00 59.97 83 GLN A O 1
ATOM 685 N N . ASN A 1 84 ? 28.618 -4.382 -52.624 1.00 59.28 84 ASN A N 1
ATOM 686 C CA . ASN A 1 84 ? 29.717 -5.324 -52.843 1.00 59.28 84 ASN A CA 1
ATOM 687 C C . ASN A 1 84 ? 29.798 -5.834 -54.297 1.00 59.28 84 ASN A C 1
ATOM 689 O O . ASN A 1 84 ? 30.887 -6.134 -54.791 1.00 59.28 84 ASN A O 1
ATOM 693 N N . SER A 1 85 ? 28.677 -5.862 -55.027 1.00 66.94 85 SER A N 1
ATOM 694 C CA . SER A 1 85 ? 28.631 -6.274 -56.441 1.00 66.94 85 SER A CA 1
ATOM 695 C C . SER A 1 85 ? 29.352 -5.292 -57.382 1.00 66.94 85 SER A C 1
ATOM 697 O O . SER A 1 85 ? 30.095 -5.711 -58.274 1.00 66.94 85 SER A O 1
ATOM 699 N N . ASN A 1 86 ? 29.214 -3.983 -57.148 1.00 74.06 86 ASN A N 1
ATOM 700 C CA . ASN A 1 86 ? 29.909 -2.951 -57.926 1.00 74.06 86 ASN A CA 1
ATOM 701 C C . ASN A 1 86 ? 31.417 -2.924 -57.642 1.00 74.06 86 ASN A C 1
ATOM 703 O O . ASN A 1 86 ? 32.218 -2.771 -58.566 1.00 74.06 86 ASN A O 1
ATOM 707 N N . LEU A 1 87 ? 31.816 -3.140 -56.385 1.00 78.06 87 LEU A N 1
ATOM 708 C CA . LEU A 1 87 ? 33.225 -3.269 -56.004 1.00 78.06 87 LEU A CA 1
ATOM 709 C C . LEU A 1 87 ? 33.889 -4.469 -56.696 1.00 78.06 87 LEU A C 1
ATOM 711 O O . LEU A 1 87 ? 34.987 -4.332 -57.237 1.00 78.06 87 LEU A O 1
ATOM 715 N N . GLY A 1 88 ? 33.197 -5.610 -56.780 1.00 76.00 88 GLY A N 1
ATOM 716 C CA . GLY A 1 88 ? 33.682 -6.791 -57.502 1.00 76.00 88 GLY A CA 1
ATOM 717 C C . GLY A 1 88 ? 33.941 -6.537 -58.995 1.00 76.00 88 GLY A C 1
ATOM 718 O O . GLY A 1 88 ? 34.972 -6.953 -59.529 1.00 76.00 88 GLY A O 1
ATOM 719 N N . LEU A 1 89 ? 33.056 -5.797 -59.673 1.00 79.00 89 LEU A N 1
ATOM 720 C CA . LEU A 1 89 ? 33.240 -5.415 -61.081 1.00 79.00 89 LEU A CA 1
ATOM 721 C C . LEU A 1 89 ? 34.431 -4.465 -61.283 1.00 79.00 89 LEU A C 1
ATOM 723 O O . LEU A 1 89 ? 35.190 -4.626 -62.243 1.00 79.00 89 LEU A O 1
ATOM 727 N N . ILE A 1 90 ? 34.632 -3.505 -60.374 1.00 82.44 90 ILE A N 1
ATOM 728 C CA . ILE A 1 90 ? 35.774 -2.579 -60.422 1.00 82.44 90 ILE A CA 1
ATOM 729 C C . ILE A 1 90 ? 37.091 -3.340 -60.228 1.00 82.44 90 ILE A C 1
ATOM 731 O O . ILE A 1 90 ? 38.022 -3.152 -61.015 1.00 82.44 90 ILE A O 1
ATOM 735 N N . ILE A 1 91 ? 37.158 -4.249 -59.250 1.00 83.00 91 ILE A N 1
ATOM 736 C CA . ILE A 1 91 ? 38.351 -5.069 -58.986 1.00 83.00 91 ILE A CA 1
ATOM 737 C C . ILE A 1 91 ? 38.696 -5.936 -60.204 1.00 83.00 91 ILE A C 1
ATOM 739 O O . ILE A 1 91 ? 39.854 -5.979 -60.624 1.00 83.00 91 ILE A O 1
ATOM 743 N N . ASN A 1 92 ? 37.702 -6.570 -60.832 1.00 83.50 92 ASN A N 1
ATOM 744 C CA . ASN A 1 92 ? 37.926 -7.403 -62.017 1.00 83.50 92 ASN A CA 1
ATOM 745 C C . ASN A 1 92 ? 38.433 -6.590 -63.220 1.00 83.50 92 ASN A C 1
ATOM 747 O O . ASN A 1 92 ? 39.346 -7.027 -63.927 1.00 83.50 92 ASN A O 1
ATOM 751 N N . ASN A 1 93 ? 37.900 -5.384 -63.429 1.00 87.75 93 ASN A N 1
ATOM 752 C CA . ASN A 1 93 ? 38.364 -4.489 -64.490 1.00 87.75 93 ASN A CA 1
ATOM 753 C C . ASN A 1 93 ? 39.795 -3.982 -64.248 1.00 87.75 93 ASN A C 1
ATOM 755 O O . ASN A 1 93 ? 40.578 -3.886 -65.197 1.00 87.75 93 ASN A O 1
ATOM 759 N N . LEU A 1 94 ? 40.162 -3.696 -62.994 1.00 84.38 94 LEU A N 1
ATOM 760 C CA . LEU A 1 94 ? 41.526 -3.307 -62.626 1.00 84.38 94 LEU A CA 1
ATOM 761 C C . LEU A 1 94 ? 42.511 -4.464 -62.810 1.00 84.38 94 LEU A C 1
ATOM 763 O O . LEU A 1 94 ? 43.540 -4.286 -63.459 1.00 84.38 94 LEU A O 1
ATOM 767 N N . LYS A 1 95 ? 42.166 -5.669 -62.343 1.00 83.88 95 LYS A N 1
ATOM 768 C CA . LYS A 1 95 ? 43.003 -6.868 -62.504 1.00 83.88 95 LYS A CA 1
ATOM 769 C C . LYS A 1 95 ? 43.269 -7.176 -63.980 1.00 83.88 95 LYS A C 1
ATOM 771 O O . LYS A 1 95 ? 44.403 -7.452 -64.361 1.00 83.88 95 LYS A O 1
ATOM 776 N N . LYS A 1 96 ? 42.253 -7.033 -64.840 1.00 83.00 96 LYS A N 1
ATOM 777 C CA . LYS A 1 96 ? 42.394 -7.194 -66.296 1.00 83.00 96 LYS A CA 1
ATOM 778 C C . LYS A 1 96 ? 43.315 -6.141 -66.926 1.00 83.00 96 LYS A C 1
ATOM 780 O O . LYS A 1 96 ? 44.057 -6.468 -67.849 1.00 83.00 96 LYS A O 1
ATOM 785 N N . LYS A 1 97 ? 43.285 -4.890 -66.447 1.00 81.56 97 LYS A N 1
ATOM 786 C CA . LYS A 1 97 ? 44.205 -3.837 -66.912 1.00 81.56 97 LYS A CA 1
ATOM 787 C C . LYS A 1 97 ? 45.646 -4.111 -66.490 1.00 81.56 97 LYS A C 1
ATOM 789 O O . LYS A 1 97 ? 46.525 -3.954 -67.325 1.00 81.56 97 LYS A O 1
ATOM 794 N N . ILE A 1 98 ? 45.872 -4.552 -65.254 1.00 76.62 98 ILE A N 1
ATOM 795 C CA . ILE A 1 98 ? 47.215 -4.871 -64.745 1.00 76.62 98 ILE A CA 1
ATOM 796 C C . ILE A 1 98 ? 47.848 -6.000 -65.569 1.00 76.62 98 ILE A C 1
ATOM 798 O O . ILE A 1 98 ? 48.938 -5.814 -66.097 1.00 76.62 98 ILE A O 1
ATOM 802 N N . ILE A 1 99 ? 47.120 -7.099 -65.808 1.00 72.94 99 ILE A N 1
ATOM 803 C CA . ILE A 1 99 ? 47.604 -8.208 -66.655 1.00 72.94 99 ILE A CA 1
ATOM 804 C C . ILE A 1 99 ? 47.940 -7.714 -68.070 1.00 72.94 99 ILE A C 1
ATOM 806 O O . ILE A 1 99 ? 48.935 -8.117 -68.663 1.00 72.94 99 ILE A O 1
ATOM 810 N N . LYS A 1 100 ? 47.133 -6.802 -68.629 1.00 70.56 100 LYS A N 1
ATOM 811 C CA . LYS A 1 100 ? 47.403 -6.235 -69.957 1.00 70.56 100 LYS A CA 1
ATOM 812 C C . LYS A 1 100 ? 48.681 -5.384 -69.989 1.00 70.56 100 LYS A C 1
ATOM 814 O O . LYS A 1 100 ? 49.325 -5.336 -71.031 1.00 70.56 100 LYS A O 1
ATOM 819 N N . VAL A 1 101 ? 49.031 -4.712 -68.892 1.00 65.06 101 VAL A N 1
ATOM 820 C CA . VAL A 1 101 ? 50.268 -3.918 -68.775 1.00 65.06 101 VAL A CA 1
ATOM 821 C C . VAL A 1 101 ? 51.492 -4.826 -68.632 1.00 65.06 101 VAL A C 1
ATOM 823 O O . VAL A 1 101 ? 52.511 -4.560 -69.257 1.00 65.06 101 VAL A O 1
ATOM 826 N N . GLU A 1 102 ? 51.369 -5.932 -67.901 1.00 57.56 102 GLU A N 1
ATOM 827 C CA . GLU A 1 102 ? 52.440 -6.923 -67.716 1.00 57.56 102 GLU A CA 1
ATOM 828 C C . GLU A 1 102 ? 52.841 -7.599 -69.041 1.00 57.56 102 GLU A C 1
ATOM 830 O O . GLU A 1 102 ? 54.022 -7.764 -69.339 1.00 57.56 102 GLU A O 1
ATOM 835 N N . VAL A 1 103 ? 51.866 -7.874 -69.916 1.00 61.19 103 VAL A N 1
ATOM 836 C CA . VAL A 1 103 ? 52.109 -8.438 -71.260 1.00 61.19 103 VAL A CA 1
ATOM 837 C C . VAL A 1 103 ? 52.821 -7.451 -72.205 1.00 61.19 103 VAL A C 1
ATOM 839 O O . VAL A 1 103 ? 53.385 -7.869 -73.214 1.00 61.19 103 VAL A O 1
ATOM 842 N N . LEU A 1 104 ? 52.848 -6.150 -71.893 1.00 65.56 104 LEU A N 1
ATOM 843 C CA . LEU A 1 104 ? 53.528 -5.129 -72.703 1.00 65.56 104 LEU A CA 1
ATOM 844 C C . LEU A 1 104 ? 55.014 -4.937 -72.341 1.00 65.56 104 LEU A C 1
ATOM 846 O O . LEU A 1 104 ? 55.644 -4.020 -72.863 1.00 65.56 104 LEU A O 1
ATOM 850 N N . GLY A 1 105 ? 55.591 -5.808 -71.504 1.00 57.25 105 GLY A N 1
ATOM 851 C CA . GLY A 1 105 ? 57.045 -5.893 -71.313 1.00 57.25 105 GLY A CA 1
ATOM 852 C C . GLY A 1 105 ? 57.670 -4.738 -70.525 1.00 57.25 105 GLY A C 1
ATOM 853 O O . GLY A 1 105 ? 58.875 -4.520 -70.615 1.00 57.25 105 GLY A O 1
ATOM 854 N N . LEU A 1 106 ? 56.871 -3.994 -69.755 1.00 58.38 106 LEU A N 1
ATOM 855 C CA . LEU A 1 106 ? 57.381 -3.043 -68.767 1.00 58.38 106 LEU A CA 1
ATOM 856 C C . LEU A 1 106 ? 57.639 -3.797 -67.461 1.00 58.38 106 LEU A C 1
ATOM 858 O O . LEU A 1 106 ? 56.723 -4.040 -66.679 1.00 58.38 106 LEU A O 1
ATOM 862 N N . ASP A 1 107 ? 58.891 -4.195 -67.258 1.00 54.16 107 ASP A N 1
ATOM 863 C CA . ASP A 1 107 ? 59.352 -4.903 -66.067 1.00 54.16 107 ASP A CA 1
ATOM 864 C C . ASP A 1 107 ? 59.392 -3.943 -64.861 1.00 54.16 107 ASP A C 1
ATOM 866 O O . ASP A 1 107 ? 60.349 -3.203 -64.639 1.00 54.16 107 ASP A O 1
ATOM 870 N N . ILE A 1 108 ? 58.292 -3.886 -64.103 1.00 58.91 108 ILE A N 1
ATOM 871 C CA . ILE A 1 108 ? 58.123 -3.004 -62.931 1.00 58.91 108 ILE A CA 1
ATOM 872 C C . ILE A 1 108 ? 58.782 -3.588 -61.667 1.00 58.91 108 ILE A C 1
ATOM 874 O O . ILE A 1 108 ? 58.666 -3.019 -60.578 1.00 58.91 108 ILE A O 1
ATOM 878 N N . THR A 1 109 ? 59.478 -4.724 -61.781 1.00 56.50 109 THR A N 1
ATOM 879 C CA . THR A 1 109 ? 60.139 -5.384 -60.645 1.00 56.50 109 THR A CA 1
ATOM 880 C C . THR A 1 109 ? 61.276 -4.547 -60.049 1.00 56.50 109 THR A C 1
ATOM 882 O O . THR A 1 109 ? 61.581 -4.707 -58.872 1.00 56.50 109 THR A O 1
ATOM 885 N N . GLN A 1 110 ? 61.817 -3.564 -60.781 1.00 56.50 110 GLN A N 1
ATOM 886 C CA . GLN A 1 110 ? 62.888 -2.692 -60.276 1.00 56.50 110 GLN A CA 1
ATOM 887 C C . GLN A 1 110 ? 62.442 -1.581 -59.305 1.00 56.50 110 GLN A C 1
ATOM 889 O O . GLN A 1 110 ? 63.292 -0.873 -58.771 1.00 56.50 110 GLN A O 1
ATOM 894 N N . PHE A 1 111 ? 61.140 -1.400 -59.046 1.00 51.62 111 PHE A N 1
ATOM 895 C CA . PHE A 1 1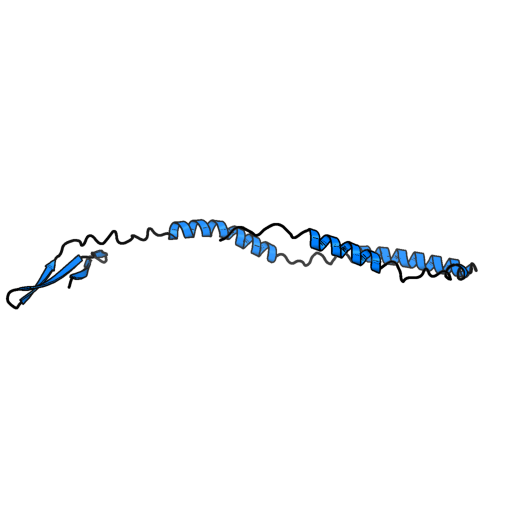11 ? 60.656 -0.315 -58.173 1.00 51.62 111 PHE A CA 1
ATOM 896 C C . PHE A 1 111 ? 60.273 -0.764 -56.748 1.00 51.62 111 PHE A C 1
ATOM 898 O O . PHE A 1 111 ? 60.061 0.076 -55.878 1.00 51.62 111 PHE A O 1
ATOM 905 N N . TRP A 1 112 ? 60.211 -2.072 -56.472 1.00 52.81 112 TRP A N 1
ATOM 906 C CA . TRP A 1 112 ? 59.733 -2.600 -55.180 1.00 52.81 112 TRP A CA 1
ATOM 907 C C . T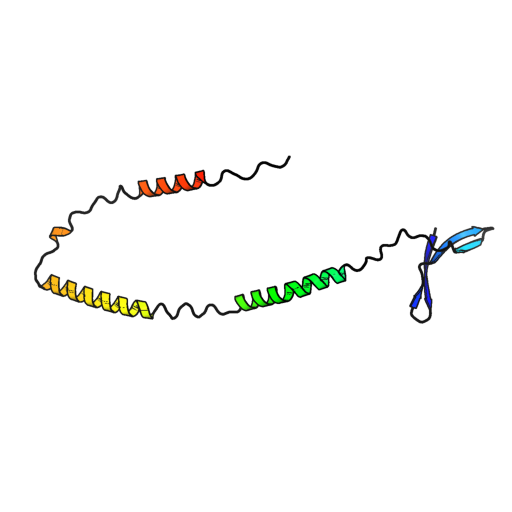RP A 1 112 ? 60.837 -2.988 -54.185 1.00 52.81 112 TRP A C 1
ATOM 909 O O . TRP A 1 112 ? 60.536 -3.475 -53.097 1.00 52.81 112 TRP A O 1
ATOM 919 N N . GLU A 1 113 ? 62.107 -2.730 -54.499 1.00 52.31 113 GLU A N 1
ATOM 920 C CA . GLU A 1 113 ? 63.239 -3.144 -53.654 1.00 52.31 113 GLU A CA 1
ATOM 921 C C . GLU A 1 113 ? 63.663 -2.101 -52.598 1.00 52.31 113 GLU A C 1
ATOM 923 O O . GLU A 1 113 ? 64.671 -2.263 -51.916 1.00 52.31 113 GLU A O 1
ATOM 928 N N . GLN A 1 114 ? 62.867 -1.047 -52.386 1.00 53.56 114 GLN A N 1
ATOM 929 C CA . GLN A 1 114 ? 63.006 -0.164 -51.221 1.00 53.56 114 GLN A CA 1
ATOM 930 C C . GLN A 1 114 ? 61.854 -0.382 -50.243 1.00 53.56 114 GLN A C 1
ATOM 932 O O . GLN A 1 114 ? 60.856 0.335 -50.237 1.00 53.56 114 GLN A O 1
ATOM 937 N N . LYS A 1 115 ? 62.012 -1.392 -49.384 1.00 52.97 115 LYS A N 1
ATOM 938 C CA . LYS A 1 115 ? 61.173 -1.587 -48.199 1.00 52.97 115 LYS A CA 1
ATOM 939 C C . LYS A 1 115 ? 61.588 -0.542 -47.146 1.00 52.97 115 LYS A C 1
ATOM 941 O O . LYS A 1 115 ? 62.737 -0.591 -46.700 1.00 52.97 115 LYS A O 1
ATOM 946 N N . PRO A 1 116 ? 60.737 0.423 -46.748 1.00 60.31 116 PRO A N 1
ATOM 947 C CA . PRO A 1 116 ? 61.056 1.272 -45.606 1.00 60.31 116 PRO A CA 1
ATOM 948 C C . PRO A 1 116 ? 61.088 0.412 -44.327 1.00 60.31 116 PRO A C 1
ATOM 950 O O . PRO A 1 116 ? 60.296 -0.526 -44.216 1.00 60.31 116 PRO A O 1
ATOM 953 N N . PRO A 1 117 ? 61.994 0.687 -43.372 1.00 63.84 117 PRO A N 1
ATOM 954 C CA . PRO A 1 117 ? 62.079 -0.074 -42.130 1.00 63.84 117 PRO A CA 1
ATOM 955 C C . PRO A 1 117 ? 60.785 0.100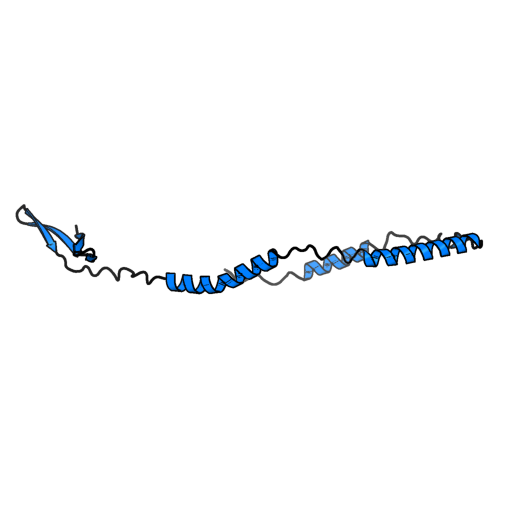 -41.318 1.00 63.84 117 PRO A C 1
ATOM 957 O O . PRO A 1 117 ? 60.461 1.206 -40.889 1.00 63.84 117 PRO A O 1
ATOM 960 N N . GLU A 1 118 ? 60.054 -0.999 -41.115 1.00 59.59 118 GLU A N 1
ATOM 961 C CA . GLU A 1 118 ? 58.757 -1.054 -40.416 1.00 59.59 118 GLU A CA 1
ATOM 962 C C . GLU A 1 118 ? 58.857 -0.812 -38.894 1.00 59.59 118 GLU A C 1
ATOM 964 O O . GLU A 1 118 ? 57.839 -0.680 -38.219 1.00 59.59 118 GLU A O 1
ATOM 969 N N . ASP A 1 119 ? 60.058 -0.637 -38.343 1.00 57.47 119 ASP A N 1
ATOM 970 C CA . ASP A 1 119 ? 60.282 -0.794 -36.900 1.00 57.47 119 ASP A CA 1
ATOM 971 C C . ASP A 1 119 ? 60.336 0.516 -36.087 1.00 57.47 119 ASP A C 1
ATOM 973 O O . ASP A 1 119 ? 60.896 0.531 -34.994 1.00 57.47 119 ASP A O 1
ATOM 977 N N . ARG A 1 120 ? 59.813 1.654 -36.577 1.00 55.97 120 ARG A N 1
ATOM 978 C CA . ARG A 1 120 ? 59.895 2.929 -35.810 1.00 55.97 120 ARG A CA 1
ATOM 979 C C . ARG A 1 120 ? 58.628 3.765 -35.656 1.00 55.97 120 ARG A C 1
ATOM 981 O O . ARG A 1 120 ? 58.685 4.788 -34.978 1.00 55.97 120 ARG A O 1
ATOM 988 N N . VAL A 1 121 ? 57.492 3.374 -36.233 1.00 54.84 121 VAL A N 1
ATOM 989 C CA . VAL A 1 121 ? 56.288 4.238 -36.215 1.00 54.84 121 VAL A CA 1
ATOM 990 C C . VAL A 1 121 ? 55.232 3.787 -35.198 1.00 54.84 121 VAL A C 1
ATOM 992 O O . VAL A 1 121 ? 54.404 4.593 -34.784 1.00 54.84 121 VAL A O 1
ATOM 995 N N . ILE A 1 122 ? 55.267 2.536 -34.730 1.00 53.69 122 ILE A N 1
ATOM 996 C CA . ILE A 1 122 ? 54.208 2.017 -33.846 1.00 53.69 122 ILE A CA 1
ATOM 997 C C . ILE A 1 122 ? 54.416 2.439 -32.379 1.00 53.69 122 ILE A C 1
ATOM 999 O O . ILE A 1 122 ? 53.437 2.709 -31.684 1.00 53.69 122 ILE A O 1
ATOM 1003 N N . ASP A 1 123 ? 55.658 2.632 -31.928 1.00 53.25 123 ASP A N 1
ATOM 1004 C CA . ASP A 1 123 ? 55.921 2.941 -30.513 1.00 53.25 123 ASP A CA 1
ATOM 1005 C C . ASP A 1 123 ? 55.548 4.381 -30.119 1.00 53.25 123 ASP A C 1
ATOM 1007 O O . ASP A 1 123 ? 55.105 4.630 -28.999 1.00 53.25 123 ASP A O 1
ATOM 1011 N N . THR A 1 124 ? 55.619 5.343 -31.045 1.00 56.22 124 THR A N 1
ATOM 1012 C CA . THR A 1 124 ? 55.340 6.759 -30.735 1.00 56.22 124 THR A CA 1
ATOM 1013 C C . THR A 1 124 ? 53.850 7.106 -30.666 1.00 56.22 124 THR A C 1
ATOM 1015 O O . THR A 1 124 ? 53.484 8.088 -30.020 1.00 56.22 124 THR A O 1
ATOM 1018 N N . LEU A 1 125 ? 52.965 6.306 -31.272 1.00 52.03 125 LEU A N 1
ATOM 1019 C CA . LEU A 1 125 ? 51.516 6.558 -31.237 1.00 52.03 125 LEU A CA 1
ATOM 1020 C C . LEU A 1 125 ? 50.825 5.933 -30.017 1.00 52.03 125 LEU A C 1
ATOM 1022 O O . LEU A 1 125 ? 49.835 6.481 -29.523 1.00 52.03 125 LEU A O 1
ATOM 1026 N N . VAL A 1 126 ? 51.364 4.832 -29.485 1.00 57.41 126 VAL A N 1
ATOM 1027 C CA . VAL A 1 126 ? 50.842 4.201 -28.261 1.00 57.41 126 VAL A CA 1
ATOM 1028 C C . VAL A 1 126 ? 51.167 5.055 -27.028 1.00 57.41 126 VAL A C 1
ATOM 1030 O O . VAL A 1 126 ? 50.334 5.201 -26.130 1.00 57.41 126 VAL A O 1
ATOM 1033 N N . GLU A 1 127 ? 52.320 5.725 -27.010 1.00 55.78 127 GLU A N 1
ATOM 1034 C CA . GLU A 1 127 ? 52.723 6.550 -25.868 1.00 55.78 127 GLU A CA 1
ATOM 1035 C C . GLU A 1 127 ? 51.904 7.854 -25.751 1.00 55.78 127 GLU A C 1
ATOM 1037 O O . GLU A 1 127 ? 51.541 8.262 -24.646 1.00 55.78 127 GLU A O 1
ATOM 1042 N N . GLN A 1 128 ? 51.479 8.457 -26.870 1.00 52.84 128 GLN A N 1
ATOM 1043 C CA . GLN A 1 128 ? 50.650 9.675 -26.845 1.00 52.84 128 GLN A CA 1
ATOM 1044 C C . GLN A 1 128 ? 49.199 9.434 -26.395 1.00 52.84 128 GLN A C 1
ATOM 1046 O O . GLN A 1 128 ? 48.589 10.324 -25.799 1.00 52.84 128 GLN A O 1
ATOM 1051 N N . CYS A 1 129 ? 48.643 8.237 -26.608 1.00 48.53 129 CYS A N 1
ATOM 1052 C CA . CYS A 1 129 ? 47.275 7.934 -26.169 1.00 48.53 129 CYS A CA 1
ATOM 1053 C C . CYS A 1 129 ? 47.182 7.644 -24.662 1.00 48.53 129 CYS A C 1
ATOM 1055 O O . CYS A 1 129 ? 46.154 7.925 -24.044 1.00 48.53 129 CYS A O 1
ATOM 1057 N N . THR A 1 130 ? 48.251 7.134 -24.045 1.00 56.00 130 THR A N 1
ATOM 1058 C CA . THR A 1 130 ? 48.225 6.754 -22.622 1.00 56.00 130 THR A CA 1
ATOM 1059 C C . THR A 1 130 ? 48.283 7.975 -21.694 1.00 56.00 130 THR A C 1
ATOM 1061 O O . THR A 1 130 ? 47.651 7.982 -20.638 1.00 56.00 130 THR A O 1
ATOM 1064 N N . VAL A 1 131 ? 48.954 9.059 -22.104 1.00 56.34 131 VAL A N 1
ATOM 1065 C CA . VAL A 1 131 ? 49.064 10.293 -21.299 1.00 56.34 131 VAL A CA 1
ATOM 1066 C C . VAL A 1 131 ? 47.736 11.064 -21.228 1.00 56.34 131 VAL A C 1
ATOM 1068 O O . VAL A 1 131 ? 47.424 11.657 -20.195 1.00 56.34 131 VAL A O 1
ATOM 1071 N N . ALA A 1 132 ? 46.899 10.998 -22.269 1.00 54.00 132 ALA A N 1
ATOM 1072 C CA . ALA A 1 132 ? 45.603 11.683 -22.286 1.00 54.00 132 ALA A CA 1
ATOM 1073 C C . ALA A 1 132 ? 44.556 11.043 -21.351 1.00 54.00 132 ALA A C 1
ATOM 1075 O O . ALA A 1 132 ? 43.652 11.732 -20.880 1.00 54.00 132 ALA A O 1
ATOM 1076 N N . TYR A 1 133 ? 44.681 9.747 -21.041 1.00 54.06 133 TYR A N 1
ATOM 1077 C CA . TYR A 1 133 ? 43.697 9.041 -20.212 1.00 54.06 133 TYR A CA 1
ATOM 1078 C C . TYR A 1 133 ? 43.864 9.320 -18.708 1.00 54.06 133 TYR A C 1
ATOM 1080 O O . TYR A 1 133 ? 42.887 9.307 -17.964 1.00 54.06 133 TYR A O 1
ATOM 1088 N N . TYR A 1 134 ? 45.079 9.643 -18.249 1.00 55.69 134 TYR A N 1
ATOM 1089 C CA . TYR A 1 134 ? 45.345 9.893 -16.825 1.00 55.69 134 TYR A CA 1
ATOM 1090 C C . TYR A 1 134 ? 45.132 11.346 -16.378 1.00 55.69 134 TYR A C 1
ATOM 1092 O O . TYR A 1 134 ? 44.984 11.591 -15.184 1.00 55.69 134 TYR A O 1
ATOM 1100 N N . GLN A 1 135 ? 45.050 12.314 -17.298 1.00 55.62 135 GLN A N 1
ATOM 1101 C CA . GLN A 1 135 ? 44.780 13.718 -16.944 1.00 55.62 135 GLN A CA 1
ATOM 1102 C 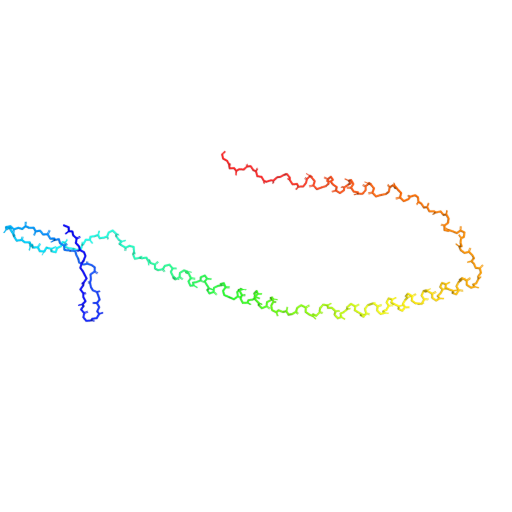C . GLN A 1 135 ? 43.280 14.076 -16.887 1.00 55.62 135 GLN A C 1
ATOM 1104 O O . GLN A 1 135 ? 42.938 15.186 -16.487 1.00 55.62 135 GLN A O 1
ATOM 1109 N N . GLY A 1 136 ? 42.375 13.153 -17.241 1.00 53.31 136 GLY A N 1
ATOM 1110 C CA . GLY A 1 136 ? 40.932 13.420 -17.351 1.00 53.31 136 GLY A CA 1
ATOM 1111 C C . GLY A 1 136 ? 40.046 13.003 -16.167 1.00 53.31 136 GLY A C 1
ATOM 1112 O O . GLY A 1 136 ? 38.856 13.309 -16.184 1.00 53.31 136 GLY A O 1
ATOM 1113 N N . CYS A 1 137 ? 40.569 12.319 -15.142 1.00 51.69 137 CYS A N 1
ATOM 1114 C CA . CYS A 1 137 ? 39.750 11.738 -14.061 1.00 51.69 137 CYS A CA 1
ATOM 1115 C C . CYS A 1 137 ? 40.185 12.161 -12.647 1.00 51.69 137 CYS A C 1
ATOM 1117 O O . CYS A 1 137 ? 40.228 11.343 -11.734 1.00 51.69 137 CYS A O 1
ATOM 1119 N N . GLY A 1 138 ? 40.498 13.443 -12.449 1.00 56.19 138 GLY A N 1
ATOM 1120 C CA . GLY A 1 138 ? 40.743 14.015 -11.123 1.00 56.19 138 GLY A CA 1
ATOM 1121 C C . GLY A 1 138 ? 39.792 15.169 -10.833 1.00 56.19 138 GLY A C 1
ATOM 1122 O O . GLY A 1 138 ? 40.135 16.312 -11.115 1.00 56.19 138 GLY A O 1
ATOM 1123 N N . GLY A 1 139 ? 38.607 14.897 -10.277 1.00 54.12 139 GLY A N 1
ATOM 1124 C CA . GLY A 1 139 ? 37.743 15.988 -9.815 1.00 54.12 139 GLY A CA 1
ATOM 1125 C C . GLY A 1 139 ? 36.283 15.657 -9.531 1.00 54.12 139 GLY A C 1
ATOM 1126 O O . GLY A 1 139 ? 35.422 16.320 -10.093 1.00 54.12 139 GLY A O 1
ATOM 1127 N N . ALA A 1 140 ? 35.994 14.686 -8.661 1.00 52.00 140 ALA A N 1
ATOM 1128 C CA . ALA A 1 140 ? 34.769 14.681 -7.851 1.00 52.00 140 ALA A CA 1
ATOM 1129 C C . ALA A 1 140 ? 34.814 13.528 -6.841 1.00 52.00 140 ALA A C 1
ATOM 1131 O O . ALA A 1 140 ? 34.438 12.422 -7.197 1.00 52.00 140 ALA A O 1
ATOM 1132 N N . GLU A 1 141 ? 35.285 13.786 -5.618 1.00 49.25 141 GLU A N 1
ATOM 1133 C CA . GLU A 1 141 ? 34.765 13.185 -4.373 1.00 49.25 141 GLU A CA 1
ATOM 1134 C C . GLU A 1 141 ? 35.615 13.647 -3.182 1.00 49.25 141 GLU A C 1
ATOM 1136 O O . GLU A 1 141 ? 36.669 13.094 -2.888 1.00 49.25 141 GLU A O 1
ATOM 1141 N N . ALA A 1 142 ? 35.163 14.707 -2.508 1.00 48.94 142 ALA A N 1
ATOM 1142 C CA . ALA A 1 142 ? 35.592 15.046 -1.151 1.00 48.94 142 ALA A CA 1
ATOM 1143 C C . ALA A 1 142 ? 34.554 15.966 -0.489 1.00 48.94 142 ALA A C 1
ATOM 1145 O O . ALA A 1 142 ? 34.827 17.135 -0.241 1.00 48.94 142 ALA A O 1
ATOM 1146 N N . ILE A 1 143 ? 33.345 15.451 -0.239 1.00 46.25 143 ILE A N 1
ATOM 1147 C CA . ILE A 1 143 ? 32.464 15.946 0.829 1.00 46.25 143 ILE A CA 1
ATOM 1148 C C . ILE A 1 143 ? 31.713 14.731 1.375 1.00 46.25 143 ILE A C 1
ATOM 1150 O O . ILE A 1 143 ? 30.792 14.263 0.713 1.00 46.25 143 ILE A O 1
ATOM 1154 N N . LEU A 1 144 ? 32.145 14.228 2.534 1.00 46.59 144 LEU A N 1
ATOM 1155 C CA . LEU A 1 144 ? 31.354 13.605 3.607 1.00 46.59 144 LEU A CA 1
ATOM 1156 C C . LEU A 1 144 ? 32.337 12.997 4.621 1.00 46.59 144 LEU A C 1
ATOM 1158 O O . LEU A 1 144 ? 32.86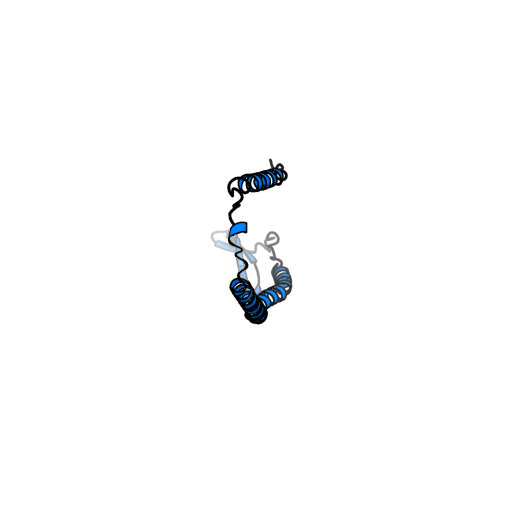0 11.910 4.393 1.00 46.59 144 LEU A O 1
ATOM 1162 N N . ASP A 1 145 ? 32.673 13.776 5.651 1.00 47.62 145 ASP A N 1
ATOM 1163 C CA . ASP A 1 145 ? 32.542 13.428 7.081 1.00 47.62 145 ASP A CA 1
ATOM 1164 C C . ASP A 1 145 ? 33.147 14.533 7.966 1.00 47.62 145 ASP A C 1
ATOM 1166 O O . ASP A 1 145 ? 34.318 14.921 7.746 1.00 47.62 145 ASP A O 1
#

Foldseek 3Di:
DKDFDWDDDPNDIDDRWIWDWDQDPNDTDIDTPPPDPPPPPPPVVPCVVVVVVVVVVCVVVVVVVVVVVPPPPPPPPPPPVVVVVVVVVVVVVVVVVVVVVVVVPPPPVVPPPDDDPPPPDPPVVVVVVVVVVVVPPPDDDDDDD

Radius of gyration: 44.87 Å; chains: 1; bounding box: 91×28×120 Å